Protein AF-A0A9W6RXV8-F1 (afdb_monomer_lite)

Secondary structure (DSSP, 8-state):
-------TT--STHHHHHHHHHHHHHHHHHH-SSPPPHHHHHHHTTTT-----

pLDDT: mean 79.64, std 18.43, range [40.38, 97.25]

Sequence (53 aa):
MRQANVDLRVHDRVALDEIELYSEMLSAVASAERPLTVDEIDMVLGIGHTAQS

Foldseek 3Di:
DPPPPPVPVCPPVVNVVVVVLVVQVVVLVVPDPDDDDPVRNCVSVVNPPPDDD

Structure (mmCIF, N/CA/C/O backbone):
data_AF-A0A9W6RXV8-F1
#
_entry.id   AF-A0A9W6RXV8-F1
#
loop_
_atom_site.group_PDB
_atom_site.id
_atom_site.type_symbol
_atom_site.label_atom_id
_atom_site.label_alt_id
_atom_site.label_comp_id
_atom_site.label_asy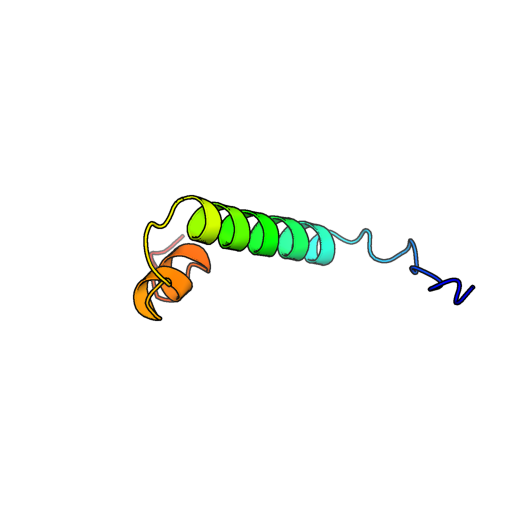m_id
_atom_site.label_entity_id
_atom_site.label_seq_id
_atom_site.pdbx_PDB_ins_code
_atom_site.Cartn_x
_atom_site.Cartn_y
_atom_site.Cartn_z
_atom_site.occupancy
_atom_site.B_iso_or_equiv
_atom_site.auth_seq_id
_atom_site.auth_comp_id
_atom_site.auth_asym_id
_atom_site.auth_atom_id
_atom_site.pdbx_PDB_model_num
ATOM 1 N N . MET A 1 1 ? -0.118 22.494 -22.367 1.00 42.50 1 MET A N 1
ATOM 2 C CA . MET A 1 1 ? -0.130 21.025 -22.209 1.00 42.50 1 MET A CA 1
ATOM 3 C C . MET A 1 1 ? 1.299 20.587 -21.922 1.00 42.50 1 MET A C 1
ATOM 5 O O . MET A 1 1 ? 2.113 20.603 -22.835 1.00 42.50 1 MET A O 1
ATOM 9 N N . ARG A 1 2 ? 1.659 20.324 -20.661 1.00 49.59 2 ARG A N 1
ATOM 10 C CA . ARG A 1 2 ? 2.998 19.825 -20.318 1.00 49.59 2 ARG A CA 1
ATOM 11 C C . ARG A 1 2 ? 3.034 18.364 -20.757 1.00 49.59 2 ARG A C 1
ATOM 13 O O . ARG A 1 2 ? 2.514 17.511 -20.050 1.00 49.59 2 ARG A O 1
ATOM 20 N N . GLN A 1 3 ? 3.544 18.100 -21.958 1.00 52.91 3 GLN A N 1
ATOM 21 C CA . GLN A 1 3 ? 3.900 16.746 -22.365 1.00 52.91 3 GLN A CA 1
ATOM 22 C C . GLN A 1 3 ? 5.013 16.315 -21.414 1.00 52.91 3 GLN A C 1
ATOM 24 O O . GLN A 1 3 ? 6.169 16.700 -21.582 1.00 52.91 3 GLN A O 1
ATOM 29 N N . ALA A 1 4 ? 4.644 15.615 -20.341 1.00 59.28 4 ALA A N 1
ATOM 30 C CA . ALA A 1 4 ? 5.601 14.806 -19.620 1.00 59.28 4 ALA A CA 1
ATOM 31 C C . ALA A 1 4 ? 6.141 13.844 -20.673 1.00 59.28 4 ALA A C 1
ATOM 33 O O . ALA A 1 4 ? 5.406 13.008 -21.193 1.00 59.28 4 ALA A O 1
ATOM 34 N N . ASN A 1 5 ? 7.385 14.067 -21.080 1.00 56.41 5 ASN A N 1
ATOM 35 C CA . ASN A 1 5 ? 8.153 13.088 -21.814 1.00 56.41 5 ASN A CA 1
ATOM 36 C C . ASN A 1 5 ? 8.328 11.924 -20.834 1.00 56.41 5 ASN A C 1
ATOM 38 O O . ASN A 1 5 ? 9.265 11.913 -20.041 1.00 56.41 5 ASN A O 1
ATOM 42 N N . VAL A 1 6 ? 7.305 11.067 -20.758 1.00 57.22 6 VAL A N 1
ATOM 43 C CA . VAL A 1 6 ? 7.362 9.803 -20.040 1.00 57.22 6 VAL A CA 1
ATOM 44 C C . VAL A 1 6 ? 8.394 9.021 -20.821 1.00 57.22 6 VAL A C 1
ATOM 46 O O . VAL A 1 6 ? 8.122 8.573 -21.932 1.00 57.22 6 VAL A O 1
ATOM 49 N N . ASP A 1 7 ? 9.614 9.000 -20.300 1.00 58.69 7 ASP A N 1
ATOM 50 C CA . ASP A 1 7 ? 10.707 8.258 -20.894 1.00 58.69 7 ASP A CA 1
ATOM 51 C C . ASP A 1 7 ? 10.278 6.787 -20.949 1.00 58.69 7 ASP A C 1
ATOM 53 O O . ASP A 1 7 ? 10.211 6.093 -19.937 1.00 58.69 7 ASP A O 1
ATOM 57 N N . LEU A 1 8 ? 9.915 6.316 -22.143 1.00 55.31 8 LEU A N 1
ATOM 58 C CA . LEU A 1 8 ? 9.411 4.960 -22.382 1.00 55.31 8 LEU A CA 1
ATOM 59 C C . LEU A 1 8 ? 10.491 3.884 -22.153 1.00 55.31 8 LEU A C 1
ATOM 61 O O . LEU A 1 8 ? 10.237 2.698 -22.346 1.00 55.31 8 LEU A O 1
ATOM 65 N N . ARG A 1 9 ? 11.706 4.283 -21.752 1.00 55.59 9 ARG A N 1
ATOM 66 C CA . ARG A 1 9 ? 12.794 3.388 -21.339 1.00 55.59 9 ARG A CA 1
ATOM 67 C C . ARG A 1 9 ? 12.664 2.928 -19.888 1.00 55.59 9 ARG A C 1
ATOM 69 O O . ARG A 1 9 ? 13.367 2.002 -19.504 1.00 55.59 9 ARG A O 1
ATOM 76 N N . VAL A 1 10 ? 11.739 3.500 -19.114 1.00 55.94 10 VAL A N 1
ATOM 77 C CA . VAL A 1 10 ? 11.381 3.072 -17.746 1.00 55.94 10 VAL A CA 1
ATOM 78 C C . VAL A 1 10 ? 10.436 1.849 -17.776 1.00 55.94 10 VAL A C 1
ATOM 80 O O . VAL A 1 10 ? 9.593 1.651 -16.912 1.00 55.94 10 VAL A O 1
ATOM 83 N N . HIS A 1 11 ? 10.578 0.995 -18.792 1.00 60.56 11 HIS A N 1
ATOM 84 C CA . HIS A 1 11 ? 10.028 -0.363 -18.825 1.00 60.56 11 HIS A CA 1
ATOM 85 C C . HIS A 1 11 ? 11.123 -1.383 -18.494 1.00 60.56 11 HIS A C 1
ATOM 87 O O . HIS A 1 11 ? 11.275 -2.405 -19.161 1.00 60.56 11 HIS A O 1
ATOM 93 N N . ASP A 1 12 ? 11.905 -1.076 -17.465 1.00 67.94 12 ASP A N 1
ATOM 94 C CA . ASP A 1 12 ? 12.886 -1.976 -16.882 1.00 67.94 12 ASP A CA 1
ATOM 95 C C .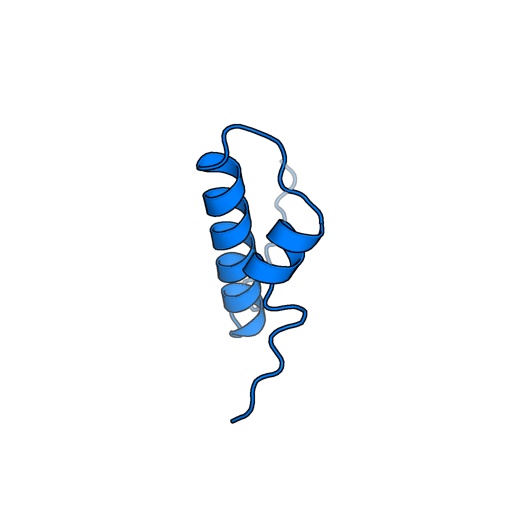 ASP A 1 12 ? 12.297 -2.421 -15.546 1.00 67.94 12 ASP A C 1
ATOM 97 O O . ASP A 1 12 ? 12.079 -1.590 -14.673 1.00 67.94 12 ASP A O 1
ATOM 101 N N . ARG A 1 13 ? 11.898 -3.690 -15.472 1.00 72.56 13 ARG A N 1
ATOM 102 C CA . ARG A 1 13 ? 11.227 -4.452 -14.392 1.00 72.56 13 ARG A CA 1
ATOM 103 C C . ARG A 1 13 ? 11.002 -3.745 -13.044 1.00 72.56 13 ARG A C 1
ATOM 105 O O . ARG A 1 13 ? 9.862 -3.695 -12.618 1.00 72.56 13 ARG A O 1
ATOM 112 N N . VAL A 1 14 ? 12.021 -3.112 -12.465 1.00 81.25 14 VAL A N 1
ATOM 113 C CA . VAL A 1 14 ? 11.937 -2.237 -11.279 1.00 81.25 14 VAL A CA 1
ATOM 114 C C . VAL A 1 14 ? 10.732 -1.290 -11.300 1.00 81.25 14 VAL A C 1
ATOM 116 O O . VAL A 1 14 ? 10.014 -1.194 -10.317 1.00 81.25 14 VAL A O 1
ATOM 119 N N . ALA A 1 15 ? 10.463 -0.606 -12.412 1.00 83.12 15 ALA A N 1
ATOM 120 C CA . ALA A 1 15 ? 9.341 0.333 -12.477 1.00 83.12 15 ALA A CA 1
ATOM 121 C C . ALA A 1 15 ? 7.971 -0.363 -12.486 1.00 83.12 15 ALA A C 1
ATOM 123 O O . ALA A 1 15 ? 6.985 0.195 -12.010 1.00 83.12 15 ALA A O 1
ATOM 124 N N . LEU A 1 16 ? 7.897 -1.573 -13.048 1.00 84.50 16 LEU A N 1
ATOM 125 C CA . LEU A 1 16 ? 6.686 -2.389 -12.990 1.00 84.50 16 LEU A CA 1
ATOM 126 C C . LEU A 1 16 ? 6.496 -2.963 -11.586 1.00 84.50 16 LEU A C 1
ATOM 128 O O . LEU A 1 16 ? 5.374 -2.932 -11.098 1.00 84.50 16 LEU A O 1
ATOM 132 N N . ASP A 1 17 ? 7.580 -3.382 -10.932 1.00 85.12 17 ASP A N 1
ATOM 133 C CA . ASP A 1 17 ? 7.573 -3.840 -9.541 1.00 85.12 17 ASP A CA 1
ATOM 134 C C . ASP A 1 17 ? 7.127 -2.699 -8.603 1.00 85.12 17 ASP A C 1
ATOM 136 O O . ASP A 1 17 ? 6.322 -2.903 -7.699 1.00 85.12 17 ASP A O 1
ATOM 140 N N . GLU A 1 18 ? 7.571 -1.462 -8.857 1.00 87.50 18 GLU A N 1
ATOM 141 C CA . GLU A 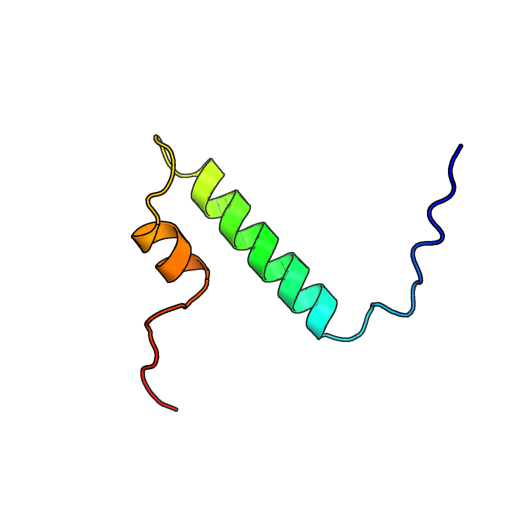1 18 ? 7.092 -0.277 -8.137 1.00 87.50 18 GLU A CA 1
ATOM 142 C C . GLU A 1 18 ? 5.594 -0.027 -8.380 1.00 87.50 18 GLU A C 1
ATOM 144 O O . GLU A 1 18 ? 4.855 0.231 -7.430 1.00 87.50 18 GLU A O 1
ATOM 149 N N . ILE A 1 19 ? 5.111 -0.119 -9.627 1.00 88.75 19 ILE A N 1
ATOM 150 C CA . ILE A 1 19 ? 3.678 0.026 -9.943 1.00 88.75 19 ILE A CA 1
ATOM 151 C C . ILE A 1 19 ? 2.848 -1.059 -9.247 1.00 88.75 19 ILE A C 1
ATOM 153 O O . ILE A 1 19 ? 1.788 -0.745 -8.702 1.00 88.75 19 ILE A O 1
ATOM 157 N N . GLU A 1 20 ? 3.318 -2.307 -9.257 1.00 89.94 20 GLU A N 1
ATOM 158 C CA . GLU A 1 20 ? 2.689 -3.434 -8.570 1.00 89.94 20 GLU A CA 1
ATOM 159 C C . GLU A 1 20 ? 2.594 -3.150 -7.068 1.00 89.94 20 GLU A C 1
ATOM 161 O O . GLU A 1 20 ? 1.484 -3.115 -6.533 1.00 89.94 20 GLU A O 1
ATOM 166 N N . LEU A 1 21 ? 3.705 -2.772 -6.430 1.00 91.44 21 LEU A N 1
ATOM 167 C CA . LEU A 1 21 ? 3.759 -2.406 -5.014 1.00 91.44 21 LEU A CA 1
ATOM 168 C C . LEU A 1 21 ? 2.780 -1.273 -4.658 1.00 91.44 21 LEU A C 1
ATOM 170 O O . LEU A 1 21 ? 2.023 -1.361 -3.688 1.00 91.44 21 LEU A O 1
ATOM 174 N N . TYR A 1 22 ? 2.747 -0.201 -5.456 1.00 92.44 22 TYR A N 1
ATOM 175 C CA . TYR A 1 22 ? 1.799 0.896 -5.243 1.00 92.44 22 TYR A CA 1
ATOM 176 C C . TYR A 1 22 ? 0.347 0.450 -5.440 1.00 92.44 22 TYR A C 1
ATOM 178 O O . TYR A 1 22 ? -0.539 0.909 -4.714 1.00 92.44 22 TYR A O 1
ATOM 186 N N . SER A 1 23 ? 0.082 -0.436 -6.400 1.00 94.38 23 SER A N 1
ATOM 187 C CA . SER A 1 23 ? -1.261 -0.958 -6.650 1.00 94.38 23 SER A CA 1
ATOM 188 C C . SER A 1 23 ? -1.761 -1.854 -5.512 1.00 94.38 23 SER A C 1
ATOM 190 O O . SER A 1 23 ? -2.932 -1.753 -5.130 1.00 94.38 23 SER A O 1
ATOM 192 N N . GLU A 1 24 ? -0.882 -2.652 -4.904 1.00 94.44 24 GLU A N 1
ATOM 193 C CA . GLU A 1 24 ? -1.192 -3.454 -3.71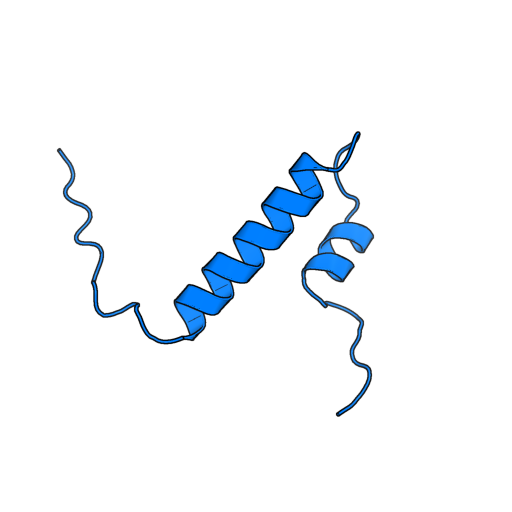9 1.00 94.44 24 GLU A CA 1
ATOM 194 C C . GLU A 1 24 ? -1.483 -2.562 -2.510 1.00 94.44 24 GLU A C 1
ATOM 196 O O . GLU A 1 24 ? -2.504 -2.740 -1.842 1.00 94.44 24 GLU A O 1
ATOM 201 N N . MET A 1 25 ? -0.670 -1.524 -2.289 1.00 94.69 25 MET A N 1
ATOM 202 C CA . MET A 1 25 ? -0.903 -0.549 -1.222 1.00 94.69 25 MET A CA 1
ATOM 203 C C . MET A 1 25 ? -2.243 0.182 -1.387 1.00 94.69 25 MET A C 1
ATOM 205 O O . MET A 1 25 ? -3.000 0.318 -0.424 1.00 94.69 25 MET A O 1
ATOM 209 N N . LEU A 1 26 ? -2.585 0.618 -2.603 1.00 96.19 26 LEU A N 1
ATOM 210 C CA . LEU A 1 26 ? -3.878 1.254 -2.874 1.00 96.19 26 LEU A CA 1
ATOM 211 C C . LEU A 1 26 ? -5.051 0.288 -2.682 1.00 96.19 26 LEU A C 1
ATOM 213 O O . LEU A 1 26 ? -6.096 0.697 -2.177 1.00 96.19 26 LEU A O 1
ATOM 217 N N . SER A 1 27 ? -4.878 -0.983 -3.042 1.00 96.00 27 SER A N 1
ATOM 218 C CA . SER A 1 27 ? -5.891 -2.019 -2.828 1.00 96.00 27 SER A CA 1
ATOM 219 C C . SER A 1 27 ? -6.123 -2.274 -1.337 1.00 96.00 27 SER A C 1
ATOM 221 O O . SER A 1 27 ? -7.272 -2.314 -0.896 1.00 96.00 27 SER A O 1
ATOM 223 N N . ALA A 1 28 ? -5.051 -2.357 -0.542 1.00 96.44 28 ALA A N 1
ATOM 224 C CA . ALA A 1 28 ? -5.130 -2.492 0.911 1.00 96.44 28 ALA A CA 1
ATOM 225 C C . ALA A 1 28 ? -5.881 -1.311 1.543 1.00 96.44 28 ALA A C 1
ATOM 227 O O . ALA A 1 28 ? -6.826 -1.518 2.304 1.00 96.44 28 ALA A O 1
ATOM 228 N N . VAL A 1 29 ? -5.540 -0.078 1.152 1.00 95.94 29 VAL A N 1
ATOM 229 C CA . VAL A 1 29 ? -6.242 1.135 1.601 1.00 95.94 29 VAL A CA 1
ATOM 230 C C . VAL A 1 29 ? -7.715 1.118 1.196 1.00 95.94 29 VAL A C 1
ATOM 232 O O . VAL A 1 29 ? -8.570 1.435 2.015 1.00 95.94 29 VAL A O 1
ATOM 235 N N . ALA A 1 30 ? -8.031 0.733 -0.042 1.00 97.25 30 ALA A N 1
ATOM 236 C CA . ALA A 1 30 ? -9.409 0.681 -0.526 1.00 97.25 30 ALA 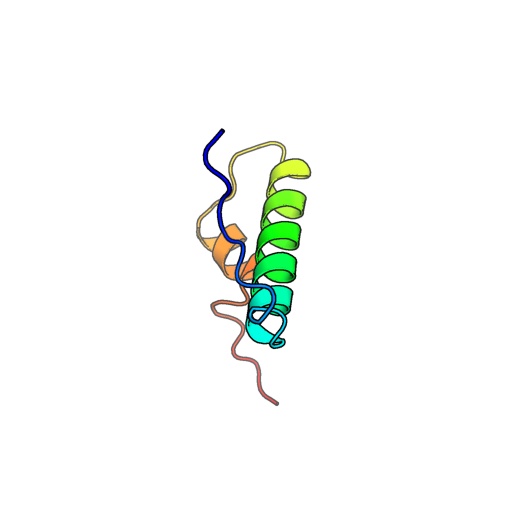A CA 1
ATOM 237 C C . ALA A 1 30 ? -10.258 -0.371 0.207 1.00 97.25 30 ALA A C 1
ATOM 239 O O . ALA A 1 30 ? -11.471 -0.206 0.325 1.00 97.25 30 ALA A O 1
ATOM 240 N N . SER A 1 31 ? -9.630 -1.444 0.693 1.00 96.81 31 SER A N 1
ATOM 241 C CA . SER A 1 31 ? -10.291 -2.496 1.470 1.00 96.81 31 SER A CA 1
ATOM 242 C C . SER A 1 31 ? -10.436 -2.172 2.960 1.00 96.81 31 SER A C 1
ATOM 244 O O . SER A 1 31 ? -11.250 -2.791 3.645 1.00 96.81 31 SER A O 1
ATOM 246 N N . ALA A 1 32 ? -9.652 -1.224 3.474 1.00 96.81 32 ALA A N 1
ATOM 247 C CA . ALA A 1 32 ? -9.625 -0.905 4.889 1.00 96.81 32 ALA A CA 1
ATOM 248 C C . ALA A 1 32 ? -10.745 0.077 5.259 1.00 96.81 32 ALA A C 1
ATOM 250 O O . ALA A 1 32 ? -10.924 1.124 4.643 1.00 96.81 32 ALA A O 1
ATOM 251 N N . GLU A 1 33 ? -11.473 -0.220 6.335 1.00 96.75 33 GLU A N 1
ATOM 252 C CA . GLU A 1 33 ? -12.513 0.679 6.865 1.00 96.75 33 GLU A CA 1
ATOM 253 C C . GLU A 1 33 ? -11.932 1.898 7.605 1.00 96.75 33 GLU A C 1
ATOM 255 O O . GLU A 1 33 ? -12.645 2.841 7.951 1.00 96.75 33 GLU A O 1
ATOM 260 N N . ARG A 1 34 ? -10.625 1.874 7.874 1.00 96.44 34 ARG A N 1
ATOM 261 C CA . ARG A 1 34 ? -9.875 2.906 8.589 1.00 96.44 34 ARG A CA 1
ATOM 262 C C . ARG A 1 34 ? -8.505 3.107 7.940 1.00 96.44 34 ARG A C 1
ATOM 264 O O . ARG A 1 34 ? -8.052 2.226 7.212 1.00 96.44 34 ARG A O 1
ATOM 271 N N . PRO A 1 35 ? -7.807 4.215 8.241 1.00 96.69 35 PRO A N 1
ATOM 272 C CA . PRO A 1 35 ? -6.409 4.354 7.859 1.00 96.69 35 PRO A CA 1
ATOM 273 C C . PRO A 1 35 ? -5.579 3.153 8.333 1.00 96.69 35 PRO A C 1
ATOM 275 O O . PRO A 1 35 ? -5.765 2.671 9.460 1.00 96.69 35 PRO A O 1
ATOM 278 N N . LEU A 1 36 ? -4.675 2.693 7.466 1.00 96.19 36 LEU A N 1
ATOM 279 C CA . LEU A 1 36 ? -3.718 1.642 7.797 1.00 96.19 36 LEU A CA 1
ATOM 280 C C . LEU A 1 36 ? -2.762 2.132 8.88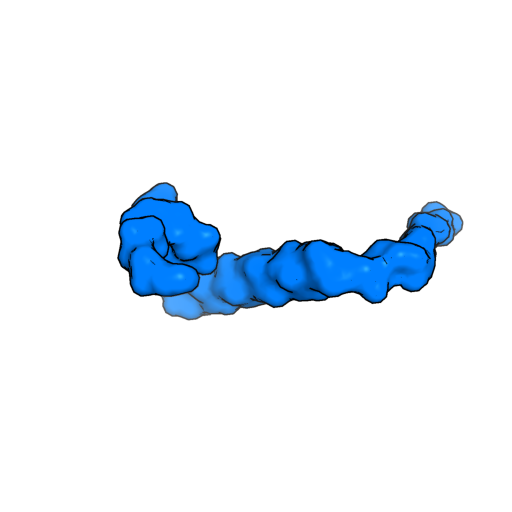9 1.00 96.19 36 LEU A C 1
ATOM 282 O O . LEU A 1 36 ? -2.341 3.293 8.892 1.00 96.19 36 LEU A O 1
ATOM 286 N N . THR A 1 37 ? -2.425 1.246 9.819 1.00 96.12 37 THR A N 1
ATOM 287 C CA . THR A 1 37 ? -1.325 1.477 10.754 1.00 96.12 37 THR A CA 1
ATOM 288 C C . THR A 1 37 ? 0.014 1.313 10.042 1.00 96.12 37 THR A C 1
ATOM 290 O O . THR A 1 37 ? 0.099 0.749 8.954 1.00 96.12 37 THR A O 1
ATOM 293 N N . VAL A 1 38 ? 1.082 1.793 10.677 1.00 94.56 38 VAL A N 1
ATOM 294 C CA . VAL A 1 38 ? 2.448 1.604 10.169 1.00 94.56 38 VAL A CA 1
ATOM 295 C C . VAL A 1 38 ? 2.777 0.115 10.029 1.00 94.56 38 VAL A C 1
ATOM 297 O O . VAL A 1 38 ? 3.280 -0.280 8.989 1.00 94.56 38 VAL A O 1
ATOM 300 N N . ASP A 1 39 ? 2.382 -0.717 10.997 1.00 94.19 39 ASP A N 1
ATOM 301 C CA . ASP A 1 39 ? 2.597 -2.169 10.928 1.00 94.19 39 ASP A CA 1
ATOM 302 C C . ASP A 1 39 ? 1.852 -2.818 9.746 1.00 94.19 39 ASP A C 1
ATOM 304 O O . ASP A 1 39 ? 2.360 -3.735 9.106 1.00 94.19 39 ASP A O 1
ATOM 308 N N . GLU A 1 40 ? 0.639 -2.348 9.434 1.00 94.19 40 GLU A N 1
ATOM 309 C CA . GLU A 1 40 ? -0.140 -2.825 8.282 1.00 94.19 40 GLU A CA 1
ATOM 310 C C . GLU A 1 40 ? 0.498 -2.398 6.954 1.00 94.19 40 GLU A C 1
ATOM 312 O O . GLU A 1 40 ? 0.516 -3.175 6.001 1.00 94.19 40 GLU A O 1
ATOM 317 N N . ILE A 1 41 ? 1.067 -1.192 6.903 1.00 94.75 41 ILE A N 1
ATOM 318 C CA . ILE A 1 41 ? 1.837 -0.710 5.753 1.00 94.75 41 ILE A CA 1
ATOM 319 C C . ILE A 1 41 ? 3.110 -1.544 5.581 1.00 94.75 41 ILE A C 1
ATOM 321 O O . ILE A 1 41 ? 3.374 -2.013 4.478 1.00 94.75 41 ILE A O 1
ATOM 325 N N . ASP A 1 42 ? 3.860 -1.786 6.654 1.00 93.69 42 ASP A N 1
ATOM 326 C CA . ASP A 1 42 ? 5.077 -2.598 6.621 1.00 93.69 42 ASP A CA 1
ATOM 327 C C . ASP A 1 42 ? 4.783 -4.022 6.132 1.00 93.69 42 ASP A C 1
ATOM 329 O O . ASP A 1 42 ? 5.515 -4.542 5.293 1.00 93.69 42 ASP A O 1
ATOM 333 N N . MET A 1 43 ? 3.668 -4.624 6.561 1.00 92.12 43 MET A N 1
ATOM 334 C CA . MET A 1 43 ? 3.231 -5.932 6.064 1.00 92.12 43 MET A CA 1
ATOM 335 C C . MET A 1 43 ? 2.960 -5.939 4.554 1.00 92.12 43 MET A C 1
ATOM 337 O O . MET A 1 43 ? 3.409 -6.859 3.874 1.00 92.12 43 MET A O 1
ATOM 341 N N . VAL A 1 44 ? 2.268 -4.928 4.017 1.00 92.25 44 VAL A N 1
ATOM 342 C CA . VAL A 1 44 ? 2.007 -4.810 2.567 1.00 92.25 44 VAL A CA 1
ATOM 343 C C . VAL A 1 44 ? 3.298 -4.555 1.788 1.00 92.25 44 VAL A C 1
ATOM 345 O O . VAL A 1 44 ? 3.479 -5.089 0.702 1.00 92.25 44 VAL A O 1
ATOM 348 N N . LEU A 1 45 ? 4.227 -3.790 2.361 1.00 90.88 45 LEU A N 1
ATOM 349 C CA . LEU A 1 45 ? 5.542 -3.541 1.771 1.00 90.88 45 LEU A CA 1
ATOM 350 C C . LEU A 1 45 ? 6.525 -4.714 1.967 1.00 90.88 45 LEU A C 1
ATOM 352 O O . LEU A 1 45 ? 7.665 -4.637 1.508 1.00 90.88 45 LEU A O 1
ATOM 356 N N . GLY A 1 46 ? 6.128 -5.779 2.675 1.00 89.75 46 GLY A N 1
ATOM 357 C CA . GLY A 1 46 ? 6.995 -6.912 3.018 1.00 89.75 46 GLY A CA 1
ATOM 358 C C . GLY A 1 46 ? 8.131 -6.573 3.997 1.00 89.75 46 GLY A C 1
ATOM 359 O O . GLY A 1 46 ? 9.059 -7.364 4.184 1.00 89.75 46 GLY A O 1
ATOM 360 N N . ILE A 1 47 ? 8.080 -5.408 4.641 1.00 88.94 47 ILE A N 1
ATOM 361 C CA . ILE A 1 47 ? 9.072 -4.933 5.604 1.00 88.94 47 ILE A CA 1
ATOM 362 C C . ILE A 1 47 ? 8.873 -5.704 6.917 1.00 88.94 47 ILE A C 1
ATOM 364 O O . ILE A 1 47 ? 7.803 -5.699 7.515 1.00 88.94 47 ILE A O 1
ATOM 368 N N . GLY A 1 48 ? 9.911 -6.415 7.369 1.00 72.12 48 GLY A N 1
ATOM 369 C CA . GLY A 1 48 ? 9.875 -7.195 8.617 1.00 72.12 48 GLY A CA 1
ATOM 370 C C . GLY A 1 48 ? 9.538 -8.684 8.459 1.00 72.12 48 GLY A C 1
ATOM 371 O O . GLY A 1 48 ? 9.693 -9.434 9.421 1.00 72.12 48 GLY A O 1
ATOM 372 N N . HIS A 1 49 ? 9.191 -9.152 7.255 1.00 59.84 49 HIS A N 1
ATOM 373 C CA . HIS A 1 49 ? 9.107 -10.581 6.928 1.00 59.84 49 HIS A CA 1
ATOM 374 C C . HIS A 1 49 ? 10.384 -11.058 6.217 1.00 59.84 49 HIS A C 1
ATOM 376 O O . HIS A 1 49 ? 10.341 -11.657 5.147 1.00 59.84 49 HIS A O 1
ATOM 382 N N . THR A 1 50 ? 11.562 -10.829 6.809 1.00 53.69 50 THR A N 1
ATOM 383 C CA . THR A 1 50 ? 12.775 -11.552 6.392 1.00 53.69 50 THR A CA 1
ATOM 384 C C . THR A 1 50 ? 12.703 -12.994 6.903 1.00 53.69 50 THR A C 1
ATOM 386 O O . THR A 1 50 ? 13.431 -13.387 7.814 1.00 53.69 50 THR A O 1
ATOM 389 N N . ALA A 1 51 ? 11.803 -13.790 6.331 1.00 52.09 51 ALA A N 1
ATOM 390 C CA . ALA A 1 51 ? 11.853 -15.240 6.397 1.00 52.09 51 ALA A CA 1
ATOM 391 C C . ALA A 1 51 ? 12.388 -15.755 5.055 1.00 52.09 51 ALA A C 1
ATOM 393 O O . ALA A 1 51 ? 11.639 -16.014 4.126 1.00 52.09 51 ALA A O 1
ATOM 394 N N . GLN A 1 52 ? 13.719 -15.825 4.986 1.00 47.84 52 GLN A N 1
ATOM 395 C CA . GLN A 1 52 ? 14.509 -16.886 4.347 1.00 47.84 52 GLN A CA 1
ATOM 396 C C . GLN A 1 52 ? 13.906 -17.576 3.102 1.00 47.84 52 GLN A C 1
ATOM 398 O O . GLN A 1 52 ? 13.095 -18.491 3.243 1.00 47.84 52 GLN A O 1
ATOM 403 N N . SER A 1 53 ? 14.441 -17.271 1.914 1.00 40.38 53 SER A N 1
ATOM 404 C CA . SER A 1 53 ? 15.052 -18.223 0.953 1.00 40.38 53 SER A CA 1
ATOM 405 C C . SER A 1 53 ? 15.615 -17.481 -0.252 1.00 40.38 53 SER A C 1
ATOM 407 O O . SER A 1 53 ? 14.919 -16.574 -0.751 1.00 40.38 53 SER A O 1
#

Organism: NCBI:txid478107

Radius of gyration: 15.16 Å; chains: 1; bounding box: 28×39×33 Å